Protein AF-A0A5A7NHN4-F1 (afdb_monomer_lite)

Structure (mmCIF, N/CA/C/O backbone):
data_AF-A0A5A7NHN4-F1
#
_entry.id   AF-A0A5A7NHN4-F1
#
loop_
_atom_site.group_PDB
_atom_site.id
_atom_site.type_symbol
_atom_site.label_atom_id
_atom_site.label_alt_id
_atom_site.label_comp_id
_atom_site.label_asym_id
_atom_site.label_entity_id
_atom_site.label_seq_id
_atom_site.pdbx_PDB_ins_code
_atom_site.Cartn_x
_atom_site.Cartn_y
_atom_site.Cartn_z
_atom_site.occupancy
_atom_site.B_iso_or_equiv
_atom_site.auth_seq_id
_atom_site.auth_comp_id
_atom_site.auth_asym_id
_atom_site.auth_atom_id
_atom_site.pdbx_PDB_model_num
ATOM 1 N N . MET A 1 1 ? 6.752 -17.782 13.990 1.00 68.31 1 MET A N 1
ATOM 2 C CA . MET A 1 1 ? 7.028 -16.745 12.969 1.00 68.31 1 MET A CA 1
ATOM 3 C C . MET A 1 1 ? 8.485 -16.328 13.068 1.00 68.31 1 MET A C 1
ATOM 5 O O . MET A 1 1 ? 8.957 -16.145 14.182 1.00 68.31 1 MET A O 1
ATOM 9 N N . LYS A 1 2 ? 9.199 -16.210 11.944 1.00 83.56 2 LYS A N 1
ATOM 10 C CA . LYS A 1 2 ? 10.540 -15.604 11.900 1.00 83.56 2 LYS A CA 1
ATOM 11 C C . LYS A 1 2 ? 10.358 -14.144 11.482 1.00 83.56 2 LYS A C 1
ATOM 13 O O . LYS A 1 2 ? 9.834 -13.909 10.401 1.00 83.56 2 LYS A O 1
ATOM 18 N N . ILE A 1 3 ? 10.701 -13.197 12.354 1.00 86.88 3 ILE A N 1
ATOM 19 C CA . ILE A 1 3 ? 10.496 -11.756 12.134 1.00 86.88 3 ILE A CA 1
ATOM 20 C C . ILE A 1 3 ? 11.868 -11.100 11.974 1.00 86.88 3 ILE A C 1
ATOM 22 O O . ILE A 1 3 ? 12.758 -11.336 12.788 1.00 86.88 3 ILE A O 1
ATOM 26 N N . SER A 1 4 ? 12.035 -10.281 10.938 1.00 89.06 4 SER A N 1
ATOM 27 C CA . SER A 1 4 ? 13.236 -9.478 10.692 1.00 89.06 4 SER A CA 1
ATOM 28 C C . SER A 1 4 ? 12.841 -8.053 10.324 1.00 89.06 4 SER A C 1
ATOM 30 O O . SER A 1 4 ? 11.835 -7.856 9.646 1.00 89.06 4 SER A O 1
ATOM 32 N N . PHE A 1 5 ? 13.650 -7.075 10.726 1.00 88.75 5 PHE A N 1
ATOM 33 C CA . PHE A 1 5 ? 13.437 -5.664 10.405 1.00 88.75 5 PHE A CA 1
ATOM 34 C C . PHE A 1 5 ? 14.465 -5.204 9.370 1.00 88.75 5 PHE A C 1
ATOM 36 O O . PHE A 1 5 ? 15.654 -5.494 9.493 1.00 88.75 5 PHE A O 1
ATOM 43 N N . SER A 1 6 ? 14.007 -4.489 8.350 1.00 87.38 6 SER A N 1
ATOM 44 C CA . SER A 1 6 ? 14.831 -3.967 7.259 1.00 87.38 6 SER A CA 1
ATOM 45 C C . SER A 1 6 ? 14.242 -2.664 6.737 1.00 87.38 6 SER A C 1
ATOM 47 O O . SER A 1 6 ? 13.069 -2.376 6.973 1.00 87.38 6 SER A O 1
ATOM 49 N N . ALA A 1 7 ? 15.035 -1.897 5.990 1.00 83.69 7 ALA A N 1
ATOM 50 C CA . ALA A 1 7 ? 14.519 -0.724 5.297 1.00 83.69 7 ALA A CA 1
ATOM 51 C C . ALA A 1 7 ? 13.379 -1.112 4.325 1.00 83.69 7 ALA A C 1
ATOM 53 O O . ALA A 1 7 ? 13.461 -2.177 3.696 1.00 83.69 7 ALA A O 1
ATOM 54 N N . PRO A 1 8 ? 12.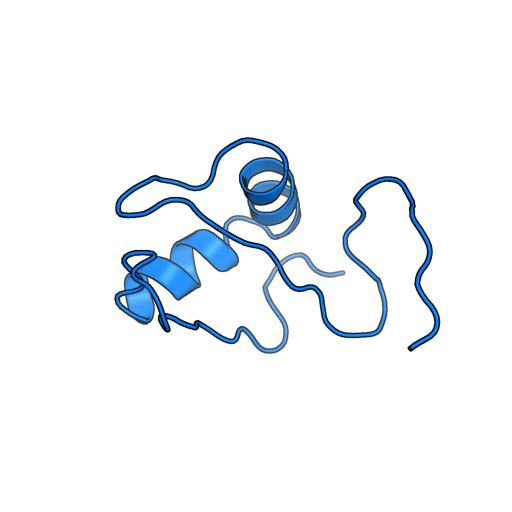334 -0.275 4.185 1.00 75.56 8 PRO A N 1
ATOM 55 C CA . PRO A 1 8 ? 11.244 -0.524 3.251 1.00 75.56 8 PRO A CA 1
ATOM 56 C C . PRO A 1 8 ? 11.769 -0.562 1.819 1.00 75.56 8 PRO A C 1
ATOM 58 O O . PRO A 1 8 ? 12.452 0.356 1.369 1.00 75.56 8 PRO A O 1
ATOM 61 N N . LYS A 1 9 ? 11.435 -1.625 1.097 1.00 79.12 9 LYS A N 1
ATOM 62 C CA . LYS A 1 9 ? 11.701 -1.758 -0.334 1.00 79.12 9 LYS A CA 1
ATOM 63 C C . LYS A 1 9 ? 10.528 -2.469 -0.985 1.00 79.12 9 LYS A C 1
ATOM 65 O O . LYS A 1 9 ? 9.898 -3.308 -0.343 1.00 79.12 9 LYS A O 1
ATOM 70 N N . VAL A 1 10 ? 10.264 -2.162 -2.251 1.00 75.00 10 VAL A N 1
ATOM 71 C CA . VAL A 1 10 ? 9.354 -2.977 -3.059 1.00 75.00 10 VAL A CA 1
ATOM 72 C C . VAL A 1 10 ? 10.049 -4.323 -3.286 1.00 75.00 10 VAL A C 1
ATOM 74 O O . VAL A 1 10 ? 11.146 -4.341 -3.852 1.00 75.00 10 VAL A O 1
ATOM 77 N N . PRO A 1 11 ? 9.506 -5.438 -2.773 1.00 73.44 11 PRO A N 1
ATOM 78 C CA . PRO A 1 11 ? 10.151 -6.726 -2.933 1.00 73.44 11 PRO A CA 1
ATOM 79 C C . PRO A 1 11 ? 9.989 -7.211 -4.383 1.00 73.44 11 PRO A C 1
ATOM 81 O O . PRO A 1 11 ? 8.961 -6.995 -5.018 1.00 73.44 11 PRO A O 1
ATOM 84 N N . THR A 1 12 ? 11.030 -7.848 -4.921 1.00 70.12 12 THR A N 1
ATOM 85 C CA . THR A 1 12 ? 11.061 -8.381 -6.300 1.00 70.12 12 THR A CA 1
ATOM 86 C C . THR A 1 12 ? 10.360 -9.735 -6.434 1.00 70.12 12 THR A C 1
ATOM 88 O O . THR A 1 12 ? 10.082 -10.195 -7.537 1.00 70.12 12 THR A O 1
ATOM 91 N N . SER A 1 13 ? 10.107 -10.382 -5.301 1.00 65.19 13 SER A N 1
ATOM 92 C CA . SER A 1 13 ? 9.361 -11.623 -5.123 1.00 65.19 13 SER A CA 1
ATOM 93 C C . SER A 1 13 ? 8.583 -11.492 -3.815 1.00 65.19 13 SER A C 1
ATOM 95 O O . SER A 1 13 ? 9.061 -10.806 -2.919 1.00 65.19 13 SER A O 1
ATOM 97 N N . ASP A 1 14 ? 7.440 -12.161 -3.684 1.00 78.81 14 ASP A N 1
ATOM 98 C CA . ASP A 1 14 ? 6.599 -12.194 -2.471 1.00 78.81 14 ASP A CA 1
ATOM 99 C C . ASP A 1 14 ? 5.598 -11.033 -2.306 1.00 78.81 14 ASP A C 1
ATOM 101 O O . ASP A 1 14 ? 5.484 -10.131 -3.136 1.00 78.81 14 ASP A O 1
ATOM 105 N N . ALA A 1 15 ? 4.796 -11.118 -1.241 1.00 86.25 15 ALA A N 1
ATOM 106 C CA . ALA A 1 15 ? 3.747 -10.161 -0.914 1.00 86.25 15 ALA A CA 1
ATOM 107 C C . ALA A 1 15 ? 4.277 -9.023 -0.031 1.00 86.25 15 ALA A C 1
ATOM 109 O O . ALA A 1 15 ? 5.041 -9.247 0.911 1.00 86.25 15 ALA A O 1
ATOM 110 N N . LEU A 1 16 ? 3.808 -7.803 -0.298 1.00 88.50 16 LEU A N 1
ATOM 111 C CA . LEU A 1 16 ? 4.049 -6.627 0.532 1.00 88.50 16 LEU A CA 1
ATOM 112 C C . LEU A 1 16 ? 2.740 -6.203 1.194 1.00 88.50 16 LEU A C 1
ATOM 114 O O . LEU A 1 16 ? 1.771 -5.891 0.506 1.00 88.50 16 LEU A O 1
ATOM 118 N N . VAL A 1 17 ? 2.728 -6.162 2.524 1.00 90.31 17 VAL A N 1
ATOM 119 C CA . VAL A 1 17 ? 1.593 -5.653 3.299 1.00 90.31 17 VAL A CA 1
ATOM 120 C C . VAL A 1 17 ? 1.915 -4.241 3.764 1.00 90.31 17 VAL A C 1
ATOM 122 O O . VAL A 1 17 ? 2.950 -4.005 4.387 1.00 90.31 17 VAL A O 1
ATOM 125 N N . VAL A 1 18 ? 1.015 -3.309 3.466 1.00 90.00 18 VAL A N 1
ATOM 126 C CA . VAL A 1 18 ? 1.079 -1.919 3.918 1.00 90.00 18 VAL A CA 1
ATOM 127 C C . VAL A 1 18 ? -0.210 -1.564 4.641 1.00 90.00 18 VAL A C 1
ATOM 129 O O . VAL A 1 18 ? -1.277 -2.076 4.312 1.00 90.00 18 VAL A O 1
ATOM 132 N N . PHE A 1 19 ? -0.108 -0.671 5.619 1.00 89.38 19 PHE A N 1
ATOM 133 C CA . PHE A 1 19 ? -1.257 -0.155 6.354 1.00 89.38 19 PHE A CA 1
ATOM 134 C C . PHE A 1 19 ? -1.517 1.303 5.974 1.00 89.38 19 PHE A C 1
ATOM 136 O O . PHE A 1 19 ? -0.616 2.026 5.533 1.00 89.38 19 PHE A O 1
ATOM 143 N N . SER A 1 20 ? -2.762 1.730 6.158 1.00 88.50 20 SER A N 1
ATOM 144 C CA . SER A 1 20 ? -3.200 3.109 5.971 1.00 88.50 20 SER A CA 1
ATOM 145 C C . SER A 1 20 ? -4.023 3.561 7.165 1.00 88.50 20 SER A C 1
ATOM 147 O O . SER A 1 20 ? -4.664 2.754 7.832 1.00 88.50 20 SER A O 1
ATOM 149 N N . GLU A 1 21 ? -4.023 4.866 7.404 1.00 85.50 21 GLU A N 1
ATOM 150 C CA . GLU A 1 21 ? -4.985 5.504 8.296 1.00 85.50 21 GLU A CA 1
ATOM 151 C C . GLU A 1 21 ? -6.351 5.620 7.604 1.00 85.50 21 GLU A C 1
ATOM 153 O O . GLU A 1 21 ? -6.428 5.728 6.373 1.00 85.50 21 GLU A O 1
ATOM 158 N N . LYS A 1 22 ? -7.419 5.652 8.408 1.00 86.25 22 LYS A N 1
ATOM 159 C CA . LYS A 1 22 ? -8.792 5.854 7.938 1.00 86.25 22 LYS A CA 1
ATOM 160 C C . LYS A 1 22 ? -8.942 7.178 7.186 1.00 86.25 22 LYS A C 1
ATOM 162 O O . LYS A 1 22 ? -8.467 8.215 7.650 1.00 86.25 22 LYS A O 1
ATOM 167 N N . SER A 1 23 ? -9.635 7.134 6.048 1.00 76.12 23 SER A N 1
ATOM 168 C CA . SER A 1 23 ? -9.989 8.276 5.188 1.00 76.12 23 SER A CA 1
ATOM 169 C C . SER A 1 23 ? -8.799 9.164 4.793 1.00 76.12 23 SER A C 1
ATOM 171 O O . SER A 1 23 ? -8.959 10.325 4.416 1.00 76.12 23 SER A O 1
ATOM 173 N N . SER A 1 24 ? -7.589 8.623 4.890 1.00 68.38 24 SER A N 1
ATOM 174 C CA . SER A 1 24 ? -6.332 9.316 4.665 1.00 68.38 24 SER A CA 1
ATOM 175 C C . SER A 1 24 ? -5.802 8.883 3.306 1.00 68.38 24 SER A C 1
ATOM 177 O O . SER A 1 24 ? -5.725 7.689 3.016 1.00 68.38 24 S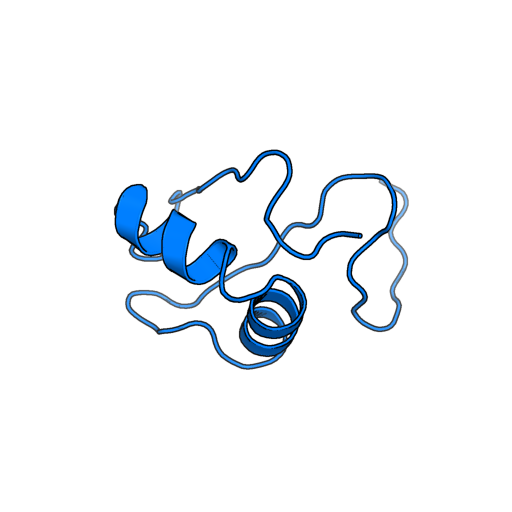ER A O 1
ATOM 179 N N . ALA A 1 25 ? -5.415 9.840 2.460 1.00 80.12 25 ALA A N 1
ATOM 180 C CA . ALA A 1 25 ? -4.513 9.509 1.360 1.00 80.12 25 ALA A CA 1
ATOM 181 C C . ALA A 1 25 ? -3.259 8.855 1.953 1.00 80.12 25 ALA A C 1
ATOM 183 O O . ALA A 1 25 ? -2.848 9.238 3.047 1.00 80.12 25 ALA A O 1
ATOM 184 N N . PHE A 1 26 ? -2.643 7.894 1.262 1.00 89.31 26 PHE A N 1
ATOM 185 C CA . PHE A 1 26 ? -1.450 7.241 1.797 1.00 89.31 26 PHE A CA 1
ATOM 186 C C . PHE A 1 26 ? -0.389 8.273 2.197 1.00 89.31 26 PHE A C 1
ATOM 188 O O . PHE A 1 26 ? -0.088 9.202 1.447 1.00 89.31 26 PHE A O 1
ATOM 195 N N . LYS A 1 27 ? 0.173 8.106 3.398 1.00 88.56 27 LYS A N 1
ATOM 196 C CA . LYS A 1 27 ? 1.233 8.956 3.958 1.00 88.56 27 LYS A CA 1
ATOM 197 C C . LYS A 1 27 ? 2.450 8.115 4.322 1.00 88.56 27 LYS A C 1
ATOM 199 O O . LYS A 1 27 ? 2.390 6.886 4.367 1.00 88.56 27 LYS A O 1
ATOM 204 N N . GLY A 1 28 ? 3.564 8.791 4.593 1.00 89.69 28 GLY A N 1
ATOM 205 C CA . GLY A 1 28 ? 4.790 8.153 5.067 1.00 89.69 28 GLY A CA 1
ATOM 206 C C . GLY A 1 28 ? 5.296 7.076 4.107 1.00 89.69 28 GLY A C 1
ATOM 207 O O . GLY A 1 28 ? 5.409 7.308 2.904 1.00 89.69 28 GLY A O 1
ATOM 208 N N . 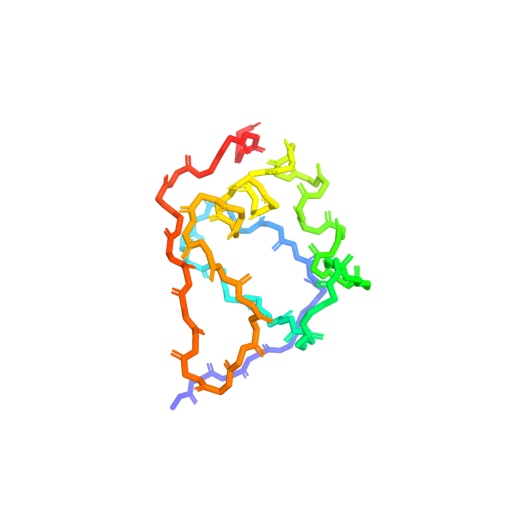GLN A 1 29 ? 5.596 5.895 4.645 1.00 88.75 29 GLN A N 1
ATOM 209 C CA . GLN A 1 29 ? 6.1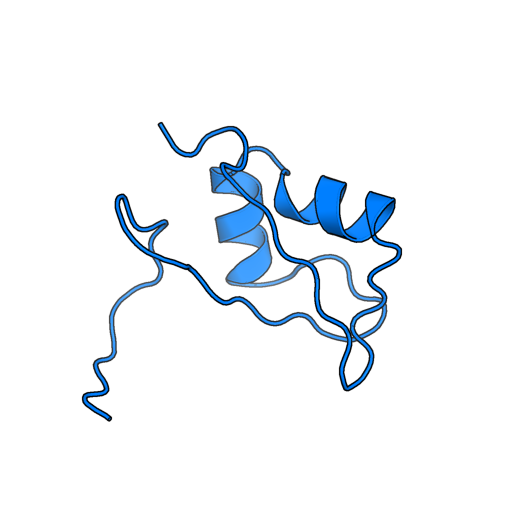60 4.783 3.875 1.00 88.75 29 GLN A CA 1
ATOM 210 C C . GLN A 1 29 ? 5.190 4.262 2.806 1.00 88.75 29 GLN A C 1
ATOM 212 O O . GLN A 1 29 ? 5.617 3.983 1.690 1.00 88.75 29 GLN A O 1
ATOM 217 N N . THR A 1 30 ? 3.886 4.205 3.097 1.00 90.12 30 THR A N 1
ATOM 218 C CA . THR A 1 30 ? 2.873 3.737 2.137 1.00 90.12 30 THR A CA 1
ATOM 219 C C . THR A 1 30 ? 2.797 4.654 0.915 1.00 90.12 30 THR A C 1
ATOM 221 O O . THR A 1 30 ? 2.682 4.166 -0.205 1.00 90.12 30 THR A O 1
ATOM 224 N N . ALA A 1 31 ? 2.957 5.970 1.099 1.00 91.94 31 ALA A N 1
ATOM 225 C CA . ALA A 1 31 ? 3.019 6.925 -0.012 1.00 91.94 31 ALA A CA 1
ATOM 226 C C . ALA A 1 31 ? 4.258 6.718 -0.898 1.00 91.94 31 ALA A C 1
ATOM 228 O O . ALA A 1 31 ? 4.167 6.787 -2.120 1.00 91.94 31 ALA A O 1
ATOM 229 N N . GLN A 1 32 ? 5.416 6.452 -0.284 1.00 90.62 32 GLN A N 1
ATOM 230 C CA . GLN A 1 32 ? 6.662 6.190 -1.014 1.00 90.62 32 GLN A CA 1
ATOM 231 C C . GLN A 1 32 ? 6.569 4.893 -1.826 1.00 90.62 32 GLN A C 1
ATOM 233 O O . GLN A 1 32 ? 7.005 4.850 -2.975 1.00 90.62 32 GLN A O 1
ATOM 238 N N . ILE A 1 33 ? 5.959 3.857 -1.246 1.00 90.06 33 ILE A N 1
ATOM 239 C CA . ILE A 1 33 ? 5.707 2.577 -1.917 1.00 90.06 33 ILE A CA 1
ATOM 240 C C . ILE A 1 33 ? 4.725 2.768 -3.077 1.00 90.06 33 ILE A C 1
ATOM 242 O O . ILE A 1 33 ? 4.997 2.302 -4.179 1.00 90.06 33 ILE A O 1
ATOM 246 N N . ASP A 1 34 ? 3.622 3.490 -2.868 1.00 90.81 34 ASP A N 1
ATOM 247 C CA . ASP A 1 34 ? 2.649 3.767 -3.929 1.00 90.81 34 ASP A CA 1
ATOM 248 C C . ASP A 1 34 ? 3.273 4.566 -5.084 1.00 90.81 34 ASP A C 1
ATOM 250 O O . ASP A 1 34 ? 3.043 4.249 -6.249 1.00 90.81 34 ASP A O 1
ATOM 254 N N . ALA A 1 35 ? 4.134 5.545 -4.785 1.00 90.56 35 ALA A N 1
ATOM 255 C CA . ALA A 1 35 ? 4.876 6.289 -5.801 1.00 90.56 35 ALA A CA 1
ATOM 256 C C . ALA A 1 35 ? 5.822 5.383 -6.609 1.00 90.56 35 ALA A C 1
ATOM 258 O O . ALA A 1 35 ? 5.843 5.463 -7.838 1.00 90.56 35 ALA A O 1
ATOM 259 N N . ALA A 1 36 ? 6.552 4.481 -5.942 1.00 88.56 36 ALA A N 1
ATOM 260 C CA . ALA A 1 36 ? 7.387 3.481 -6.611 1.00 88.56 36 ALA A CA 1
ATOM 261 C C . ALA A 1 36 ? 6.556 2.521 -7.486 1.00 88.56 36 ALA A C 1
ATOM 263 O O . ALA A 1 36 ? 7.017 2.083 -8.534 1.00 88.56 36 ALA A O 1
ATOM 264 N N . MET A 1 37 ? 5.305 2.257 -7.102 1.00 88.38 37 MET A N 1
ATOM 265 C CA . MET A 1 37 ? 4.336 1.462 -7.863 1.00 88.38 37 MET A CA 1
ATOM 266 C C . MET A 1 37 ? 3.459 2.311 -8.802 1.00 88.38 37 MET A C 1
ATOM 268 O O . MET A 1 37 ? 2.352 1.910 -9.159 1.00 88.38 37 MET A O 1
ATOM 272 N N . S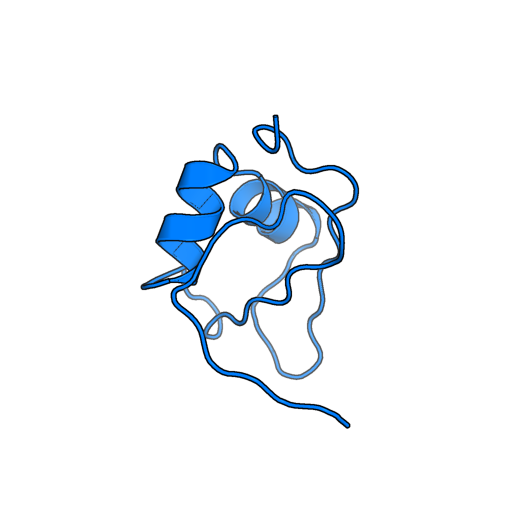ER A 1 38 ? 3.909 3.506 -9.203 1.00 90.44 38 SER A N 1
ATOM 273 C CA . SER A 1 38 ? 3.193 4.370 -10.161 1.00 90.44 38 SER A CA 1
ATOM 274 C C . SER A 1 38 ? 1.725 4.662 -9.789 1.00 90.44 38 SER A C 1
ATOM 276 O O . SER A 1 38 ? 0.860 4.769 -10.660 1.00 90.44 38 SER A O 1
ATOM 278 N N . GLY A 1 39 ? 1.420 4.772 -8.494 1.00 91.50 39 GLY A N 1
ATOM 279 C CA . GLY A 1 39 ? 0.073 5.044 -7.986 1.00 91.50 39 GLY A CA 1
ATOM 280 C C . GLY A 1 39 ? -0.877 3.840 -8.015 1.00 91.50 39 GLY A C 1
ATOM 281 O O . GLY A 1 39 ? -2.099 4.020 -7.933 1.00 91.50 39 GLY A O 1
ATOM 282 N N . ALA A 1 40 ? -0.361 2.618 -8.191 1.00 91.25 40 ALA A N 1
ATOM 283 C CA . ALA A 1 40 ? -1.177 1.412 -8.297 1.00 91.25 40 ALA A CA 1
ATOM 284 C C . ALA A 1 40 ? -2.011 1.141 -7.037 1.00 91.25 40 ALA A C 1
ATOM 286 O O . ALA A 1 40 ? -3.169 0.735 -7.162 1.00 91.25 40 ALA A O 1
ATOM 287 N N . LEU A 1 41 ? -1.474 1.408 -5.841 1.00 91.31 41 LEU A N 1
ATOM 288 C CA . LEU A 1 41 ? -2.209 1.228 -4.591 1.00 91.31 41 LEU A CA 1
ATOM 289 C C . LEU A 1 41 ? -3.320 2.271 -4.490 1.00 91.31 41 LEU A C 1
ATOM 291 O O . LEU A 1 41 ? -4.450 1.930 -4.154 1.00 91.31 41 LEU A O 1
ATOM 295 N N . SER A 1 42 ? -3.035 3.534 -4.827 1.00 92.31 42 SER A N 1
ATOM 296 C CA . SER A 1 42 ? -4.049 4.599 -4.803 1.00 92.31 42 SER A CA 1
ATOM 297 C C . SER A 1 42 ? -5.193 4.305 -5.771 1.00 92.31 42 SER A C 1
ATOM 299 O O . SER A 1 42 ? -6.362 4.564 -5.474 1.00 92.31 42 SER A O 1
ATOM 301 N N . LYS A 1 43 ? -4.871 3.747 -6.943 1.00 92.12 43 LYS A N 1
ATOM 302 C CA . LYS A 1 43 ? -5.872 3.304 -7.914 1.00 92.12 43 LYS A CA 1
ATOM 303 C C . LYS A 1 43 ? -6.708 2.157 -7.349 1.00 92.12 43 LYS A C 1
ATOM 305 O O . LYS A 1 43 ? -7.931 2.236 -7.411 1.00 92.12 43 LYS A O 1
ATOM 310 N N . ALA A 1 44 ? -6.061 1.147 -6.772 1.00 92.06 44 ALA A N 1
ATOM 311 C CA . ALA A 1 44 ? -6.734 -0.007 -6.192 1.00 92.06 44 ALA A CA 1
ATOM 312 C C . ALA A 1 44 ? -7.645 0.374 -5.016 1.00 92.06 44 ALA A C 1
ATOM 314 O O . ALA A 1 44 ? -8.791 -0.067 -4.972 1.00 92.06 44 ALA A O 1
ATOM 315 N N . ALA A 1 45 ? -7.185 1.248 -4.118 1.00 92.00 45 ALA A N 1
ATOM 316 C CA . ALA A 1 45 ? -7.972 1.749 -2.996 1.00 92.00 45 ALA A CA 1
ATOM 317 C C . ALA A 1 45 ? -9.240 2.472 -3.475 1.00 92.00 45 ALA A C 1
ATOM 319 O O . ALA A 1 45 ? -10.336 2.194 -2.993 1.00 92.00 45 ALA A O 1
ATOM 320 N N . LYS A 1 46 ? -9.120 3.328 -4.499 1.00 91.50 46 LYS A N 1
ATOM 321 C CA . LYS A 1 46 ? -10.274 4.007 -5.109 1.00 91.50 46 LYS A CA 1
ATOM 322 C C . LYS A 1 46 ? -11.253 3.025 -5.753 1.00 91.50 46 LYS A C 1
ATOM 324 O O . LYS A 1 46 ? -12.457 3.158 -5.560 1.00 91.50 46 LYS A O 1
ATOM 329 N N . THR A 1 47 ? -10.764 2.045 -6.517 1.00 91.69 47 THR A N 1
ATOM 330 C CA . THR A 1 47 ? -11.633 1.064 -7.191 1.00 91.69 47 THR A CA 1
ATOM 331 C C . THR A 1 47 ? -12.285 0.089 -6.218 1.00 91.69 47 THR A C 1
ATOM 333 O O . THR A 1 47 ? -13.437 -0.286 -6.414 1.00 91.69 47 THR A O 1
ATOM 336 N N . GLY A 1 48 ? -11.559 -0.300 -5.169 1.00 89.81 48 GLY A N 1
ATOM 337 C CA . GLY A 1 48 ? -12.020 -1.207 -4.121 1.00 89.81 48 GLY A CA 1
ATOM 338 C C . GLY A 1 48 ? -12.846 -0.527 -3.033 1.00 89.81 48 GLY A C 1
ATOM 339 O O . GLY A 1 48 ? -13.303 -1.218 -2.133 1.00 89.81 48 GLY A O 1
ATOM 340 N N . ARG A 1 49 ? -13.043 0.801 -3.110 1.00 90.00 49 ARG A N 1
ATOM 341 C CA . ARG A 1 49 ? -13.695 1.616 -2.066 1.00 90.00 49 ARG A CA 1
ATOM 342 C C . ARG A 1 49 ? -13.081 1.388 -0.682 1.00 90.00 49 ARG A C 1
ATOM 344 O O . ARG A 1 49 ? -13.787 1.312 0.312 1.00 90.00 49 ARG A O 1
ATOM 351 N N . PHE A 1 50 ? -11.761 1.262 -0.644 1.00 91.31 50 PHE A N 1
ATOM 352 C CA . PHE A 1 50 ? -11.014 1.138 0.596 1.00 91.31 50 PHE A CA 1
ATOM 353 C C . PHE A 1 50 ? -11.046 2.469 1.341 1.00 91.31 50 PHE A C 1
ATOM 355 O O . PHE A 1 50 ? -10.546 3.475 0.829 1.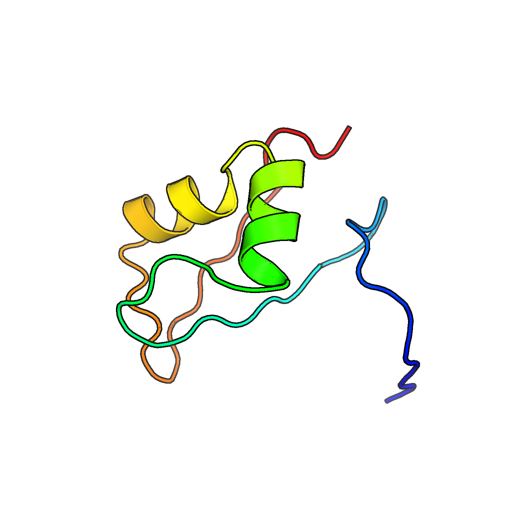00 91.31 50 PHE A O 1
ATOM 362 N N . GLU A 1 51 ? -11.602 2.466 2.549 1.00 90.12 51 GLU A N 1
ATOM 363 C CA . GLU A 1 51 ? -11.665 3.649 3.407 1.00 90.12 51 GLU A CA 1
ATOM 364 C C . GLU A 1 51 ? -10.654 3.581 4.555 1.00 90.12 51 GLU A C 1
ATOM 366 O O . GLU A 1 51 ? -10.421 4.584 5.232 1.00 90.12 51 GLU A O 1
ATOM 371 N N . GLY A 1 52 ? -10.001 2.431 4.743 1.00 89.75 52 GLY A N 1
ATOM 372 C CA . GLY A 1 52 ? -9.059 2.209 5.835 1.00 89.75 52 GLY A CA 1
ATOM 373 C C . GLY A 1 52 ? -9.773 2.008 7.167 1.00 89.75 52 GLY A C 1
ATOM 374 O O . GLY A 1 52 ? -9.246 2.390 8.214 1.00 89.75 52 GLY A O 1
ATOM 375 N N . GLU A 1 53 ? -10.988 1.461 7.133 1.00 91.00 53 GLU A N 1
ATOM 376 C CA . GLU A 1 53 ? -11.688 1.021 8.332 1.00 91.00 53 GLU A CA 1
ATOM 377 C C . GLU A 1 53 ? -11.102 -0.290 8.871 1.00 91.00 53 GLU A C 1
ATOM 379 O O . GLU A 1 53 ? -10.359 -1.014 8.205 1.00 91.00 53 GLU A O 1
ATOM 384 N N . THR A 1 54 ? -11.419 -0.610 10.124 1.00 88.69 54 THR A N 1
ATOM 385 C CA . THR A 1 54 ? -10.989 -1.873 10.725 1.00 88.69 54 THR A CA 1
ATOM 386 C C . THR A 1 54 ? -11.570 -3.049 9.944 1.00 88.69 54 THR A C 1
ATOM 388 O O . THR A 1 54 ? -12.783 -3.229 9.908 1.00 88.69 54 THR A O 1
ATOM 391 N N . GLY A 1 55 ? -10.695 -3.883 9.384 1.00 88.06 55 GLY A N 1
ATOM 392 C CA . GLY A 1 55 ? -11.091 -5.039 8.577 1.00 88.06 55 GLY A CA 1
ATOM 393 C C . GLY A 1 55 ? -11.160 -4.758 7.076 1.00 88.06 55 GLY A C 1
ATOM 394 O O . GLY A 1 55 ? -11.318 -5.711 6.314 1.00 88.06 55 GLY A O 1
ATOM 395 N N . ASP A 1 56 ? -10.972 -3.507 6.644 1.00 91.38 56 ASP A N 1
ATOM 396 C CA . ASP A 1 56 ? -10.807 -3.194 5.228 1.00 91.38 56 ASP A CA 1
ATOM 397 C C . ASP A 1 56 ? -9.516 -3.814 4.694 1.00 91.38 56 ASP A C 1
ATOM 399 O O . ASP A 1 56 ? -8.435 -3.688 5.278 1.00 91.38 56 ASP A O 1
ATOM 403 N N . LEU A 1 57 ? -9.627 -4.443 3.529 1.00 92.69 57 LEU A N 1
ATOM 404 C CA . LEU A 1 57 ? -8.506 -5.028 2.815 1.00 92.69 57 LEU A CA 1
ATOM 405 C C . LEU A 1 57 ? -8.702 -4.826 1.316 1.00 92.69 57 LEU A C 1
ATOM 407 O O . LEU A 1 57 ? -9.777 -5.078 0.776 1.00 92.69 57 LEU A O 1
ATOM 411 N N . VAL A 1 58 ? -7.636 -4.415 0.636 1.00 91.94 58 VAL A N 1
ATOM 412 C CA . VAL A 1 58 ? -7.554 -4.445 -0.824 1.00 91.94 58 VAL A CA 1
ATOM 413 C C . VAL A 1 58 ? -6.308 -5.212 -1.219 1.00 91.94 58 VAL A C 1
ATOM 415 O O . VAL A 1 58 ? -5.197 -4.863 -0.825 1.00 91.94 58 VAL A O 1
ATOM 418 N N . GLU A 1 59 ? -6.506 -6.250 -2.023 1.00 91.19 59 GLU A N 1
ATOM 419 C CA . GLU A 1 59 ? -5.430 -7.049 -2.593 1.00 91.19 59 GLU A CA 1
ATOM 420 C C . GLU A 1 59 ? -5.165 -6.609 -4.033 1.00 91.19 59 GLU A C 1
ATOM 422 O O . GLU A 1 59 ? -6.087 -6.443 -4.836 1.00 91.19 59 GLU A O 1
ATOM 427 N N . VAL A 1 60 ? -3.890 -6.415 -4.370 1.00 88.69 60 VAL A N 1
ATOM 428 C CA . VAL A 1 60 ? -3.462 -5.998 -5.709 1.00 88.69 60 VAL A CA 1
ATOM 429 C C . VAL A 1 60 ? -2.508 -7.038 -6.269 1.00 88.69 60 VAL A C 1
ATOM 431 O O . VAL A 1 60 ? -1.382 -7.185 -5.797 1.00 88.69 60 VAL A O 1
ATOM 434 N N . LEU A 1 61 ? -2.957 -7.754 -7.298 1.00 86.94 61 LEU A N 1
ATOM 435 C CA . LEU A 1 61 ? -2.132 -8.716 -8.021 1.00 86.94 61 LEU A CA 1
ATOM 436 C C . LEU A 1 61 ? -1.380 -8.005 -9.149 1.00 86.94 61 LEU A C 1
ATOM 438 O O . LEU A 1 61 ? -1.999 -7.349 -9.985 1.00 86.94 61 LEU A O 1
ATOM 442 N N . ALA A 1 62 ? -0.054 -8.160 -9.176 1.00 82.06 62 ALA A N 1
ATOM 443 C CA . ALA A 1 62 ? 0.838 -7.582 -10.187 1.00 82.06 62 ALA A CA 1
ATOM 444 C C . ALA A 1 62 ? 0.617 -6.065 -10.427 1.00 82.06 62 ALA A C 1
ATOM 446 O O . ALA A 1 62 ? 0.257 -5.659 -11.537 1.00 82.06 62 ALA A O 1
ATOM 447 N N . PRO A 1 63 ? 0.819 -5.208 -9.403 1.00 78.81 63 PRO A N 1
ATOM 448 C CA . PRO A 1 63 ? 0.678 -3.760 -9.548 1.00 78.81 63 PRO A CA 1
ATOM 449 C C . PRO A 1 63 ? 1.632 -3.206 -10.615 1.00 78.81 63 PRO A C 1
ATOM 451 O O . PRO A 1 63 ? 2.755 -3.679 -10.774 1.00 78.81 63 PRO A O 1
ATOM 454 N N . ALA A 1 64 ? 1.193 -2.181 -11.348 1.00 72.50 64 ALA A N 1
ATOM 455 C CA . ALA A 1 64 ? 2.036 -1.508 -12.335 1.00 72.50 64 ALA A CA 1
ATOM 456 C C . ALA A 1 64 ? 3.321 -0.943 -11.687 1.00 72.50 64 ALA A C 1
ATOM 458 O O . ALA A 1 64 ? 3.307 -0.536 -10.530 1.00 72.50 64 ALA A O 1
ATOM 459 N N . GLY A 1 65 ? 4.433 -0.915 -12.429 1.00 67.25 65 GLY A N 1
ATOM 460 C CA . GLY A 1 65 ? 5.711 -0.366 -11.942 1.00 67.25 65 GLY A CA 1
ATOM 461 C C . GLY A 1 65 ? 6.554 -1.306 -11.069 1.00 67.25 65 GLY A C 1
ATOM 462 O O . GLY A 1 65 ? 7.585 -0.890 -10.563 1.00 67.25 65 GLY A O 1
ATOM 463 N N . TRP A 1 66 ? 6.161 -2.575 -10.905 1.00 66.94 66 TRP A N 1
ATOM 464 C CA . TRP A 1 66 ? 6.945 -3.567 -10.149 1.00 66.94 66 TRP A CA 1
ATOM 465 C C . TRP A 1 66 ? 8.214 -4.086 -10.866 1.00 66.94 66 TRP A C 1
ATOM 467 O O . TRP A 1 66 ? 8.948 -4.883 -10.283 1.00 66.94 66 TRP A O 1
ATOM 477 N N . ARG A 1 67 ? 8.449 -3.678 -12.122 1.00 58.78 67 ARG A N 1
ATOM 478 C CA . ARG A 1 67 ? 9.557 -4.111 -12.992 1.00 58.78 67 ARG A CA 1
ATOM 479 C C . ARG A 1 67 ? 10.512 -2.972 -13.304 1.00 58.78 67 ARG A C 1
ATOM 481 O O . ARG A 1 67 ? 10.008 -1.844 -13.491 1.00 58.78 67 ARG A O 1
#

Sequence (67 aa):
MKISFSAPKVPTSDALVVFSEKSSAFKGQTAQIDAAMSGALSKAAKTGRFEGETGDLVEVLAPAGWR

Foldseek 3Di:
DDDDDDDDDLDLDDDDDDADDFQDDDDDPRVVVCVLLVNQVVVQCVVQVPRRDVPGDTDDDPGHNSD

Secondary structure (DSSP, 8-state):
-----------SSS-------TT----HHHHHHHHHTTTHHHHHHHHTT----TT-----SS-TT--

pLDDT: mean 85.31, std 8.16, range [58.78, 92.69]

Radius of gyration: 12.13 Å; chains: 1; bounding box: 28×26×26 Å